Protein AF-A0A934GTM6-F1 (afdb_monomer_lite)

Sequence (140 aa):
MAREWRFPDGTQTNQTAFYISSLPDDAKRLLGATRHHRAIENSCHWVLDVTFAEDASRIRTAFAPHNMALLRRIALNLLNRDLSKDSLRQERYQAAIDDTFYFNSFNPFDAIALSSKLSNPIEGTETWYNNILFTRKDII

Secondary structur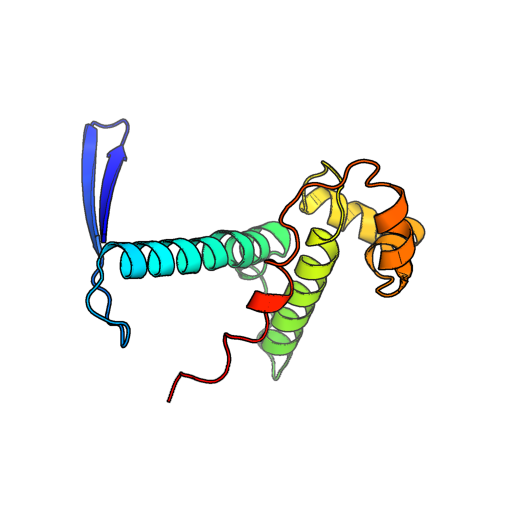e (DSSP, 8-state):
-EEEEE-TTS-EEEEE-----SS-S-HHHHHHHHHHHHHHIIIIIHHHHHHS-TTT----STTHHHHHHHHHHHHHHHHTT---SS-HHHHHHHHHH-HHHHHHHH-TTTHHHHHTS--S--TTGGGSSTTSSSSSSS--

pLDDT: mean 73.22, std 21.13, range [27.88, 93.75]

Structure (mmCIF, N/CA/C/O backbone):
data_AF-A0A934GTM6-F1
#
_entry.id   AF-A0A934GTM6-F1
#
loop_
_atom_site.group_PDB
_atom_site.id
_atom_site.type_symbol
_atom_site.label_atom_id
_atom_site.label_alt_id
_atom_site.label_comp_id
_atom_site.label_asym_id
_atom_site.label_entity_id
_atom_site.label_seq_id
_atom_site.pdbx_PDB_ins_code
_atom_site.Cartn_x
_atom_site.Cartn_y
_atom_site.Cartn_z
_atom_site.occupancy
_atom_site.B_iso_or_equiv
_atom_site.auth_seq_id
_atom_site.auth_comp_id
_atom_site.auth_asym_id
_atom_site.auth_atom_id
_atom_site.pdbx_PDB_model_num
ATOM 1 N N . MET A 1 1 ? -19.460 -1.011 12.299 1.00 70.88 1 MET A N 1
ATOM 2 C CA . MET A 1 1 ? -18.461 0.043 12.630 1.00 70.88 1 MET A CA 1
ATOM 3 C C . MET A 1 1 ? -19.052 1.389 12.244 1.00 70.88 1 MET A C 1
ATOM 5 O O . MET A 1 1 ? -19.464 1.510 11.098 1.00 70.88 1 MET A O 1
ATOM 9 N N . ALA A 1 2 ? -19.104 2.355 13.161 1.00 79.00 2 ALA A N 1
ATOM 10 C CA . ALA A 1 2 ? -19.550 3.720 12.871 1.00 79.00 2 ALA A CA 1
ATOM 11 C C . ALA A 1 2 ? -18.343 4.662 12.752 1.00 79.00 2 ALA A C 1
ATOM 13 O O . ALA A 1 2 ? -17.332 4.456 13.429 1.00 79.00 2 ALA A O 1
ATOM 14 N N . ARG A 1 3 ? -18.432 5.650 11.861 1.00 77.19 3 ARG A N 1
ATOM 15 C CA . ARG A 1 3 ? -17.415 6.684 11.641 1.00 77.19 3 ARG A CA 1
ATOM 16 C C . ARG A 1 3 ? -18.094 8.033 11.516 1.00 77.19 3 ARG A C 1
ATOM 18 O O . ARG A 1 3 ? -19.103 8.124 10.824 1.00 77.19 3 ARG A O 1
ATOM 25 N N . GLU A 1 4 ? -17.498 9.041 12.129 1.00 86.25 4 GLU A N 1
ATOM 26 C CA . GLU A 1 4 ? -17.927 10.433 12.044 1.00 86.25 4 GLU A CA 1
ATOM 27 C C . GLU A 1 4 ? -16.788 11.242 11.419 1.00 86.25 4 GLU A C 1
ATOM 29 O O . GLU A 1 4 ? -15.637 11.130 11.847 1.00 86.25 4 GLU A O 1
ATOM 34 N N . TRP A 1 5 ? -17.107 12.042 10.406 1.00 80.19 5 TRP A N 1
ATOM 35 C CA . TRP A 1 5 ? -16.202 13.043 9.845 1.00 80.19 5 TRP A CA 1
ATOM 36 C C . TRP A 1 5 ? -16.762 14.432 10.131 1.00 80.19 5 TRP A C 1
ATOM 38 O O . TRP A 1 5 ? -17.945 14.678 9.886 1.00 80.19 5 TRP A O 1
ATOM 48 N N . ARG A 1 6 ? -15.903 15.335 10.614 1.00 86.06 6 ARG A N 1
ATOM 49 C CA . ARG A 1 6 ? -16.199 16.763 10.786 1.00 86.06 6 ARG A CA 1
ATOM 50 C C . ARG A 1 6 ? -15.383 17.571 9.796 1.00 86.06 6 ARG A C 1
ATOM 52 O O . ARG A 1 6 ? -14.155 17.490 9.810 1.00 86.06 6 ARG A O 1
ATOM 59 N N . PHE A 1 7 ? -16.066 18.347 8.969 1.00 88.88 7 PHE A N 1
ATOM 60 C CA . PHE A 1 7 ? -15.434 19.251 8.021 1.00 88.88 7 PHE A CA 1
ATOM 61 C C . PHE A 1 7 ? -15.285 20.661 8.623 1.00 88.88 7 PHE A C 1
ATOM 63 O O . PHE A 1 7 ? -16.040 21.028 9.529 1.00 88.88 7 PHE A O 1
ATOM 70 N N . PRO A 1 8 ? -14.318 21.470 8.146 1.00 86.62 8 PRO A N 1
ATOM 71 C CA . PRO A 1 8 ? -14.099 22.832 8.646 1.00 86.62 8 PRO A CA 1
ATOM 72 C C . PRO A 1 8 ? -15.291 23.781 8.455 1.00 86.62 8 PRO A C 1
ATOM 74 O O . PRO A 1 8 ? -15.404 24.768 9.172 1.00 86.62 8 PRO A O 1
ATOM 77 N N . ASP A 1 9 ? -16.180 23.479 7.509 1.00 90.50 9 ASP A N 1
ATOM 78 C CA . ASP A 1 9 ? -17.417 24.223 7.242 1.00 90.50 9 ASP A CA 1
ATOM 79 C C . ASP A 1 9 ? -18.556 23.897 8.231 1.00 90.50 9 ASP A C 1
ATOM 81 O O . ASP A 1 9 ? -19.660 24.425 8.112 1.00 90.50 9 ASP A O 1
ATOM 85 N N . GLY A 1 10 ? -18.298 23.030 9.216 1.00 87.00 10 GLY A N 1
ATOM 86 C CA . GLY A 1 10 ? -19.266 22.606 10.223 1.00 87.00 10 GLY A CA 1
ATOM 87 C C . GLY A 1 10 ? -20.147 21.431 9.795 1.00 87.00 10 GLY A C 1
ATOM 88 O O . GLY A 1 10 ? -20.934 20.948 10.612 1.00 87.00 10 GLY A O 1
ATOM 89 N N . THR A 1 11 ? -20.014 20.925 8.564 1.00 89.31 11 THR A N 1
ATOM 90 C CA . THR A 1 11 ? -20.763 19.741 8.132 1.00 89.31 11 THR A CA 1
ATOM 91 C C . THR A 1 11 ? -20.245 18.473 8.812 1.00 89.31 11 THR A C 1
ATOM 93 O O . THR A 1 11 ? -19.045 18.278 9.037 1.00 89.31 11 THR A O 1
ATOM 96 N N . GLN A 1 12 ? -21.184 17.592 9.165 1.00 89.50 12 GLN A N 1
ATOM 97 C CA . GLN A 1 12 ? -20.911 16.286 9.757 1.00 89.50 12 GLN A CA 1
ATOM 98 C C . GLN A 1 12 ? -21.458 15.188 8.861 1.00 89.50 12 GLN A C 1
ATOM 100 O O . GLN A 1 12 ? -22.598 15.256 8.404 1.00 89.50 12 GLN A O 1
ATOM 105 N N . THR A 1 13 ? -20.653 14.151 8.642 1.00 88.06 13 THR A N 1
ATOM 106 C CA . THR A 1 13 ? -21.106 12.948 7.940 1.00 88.06 13 THR A CA 1
ATOM 107 C C . THR A 1 13 ? -20.874 11.722 8.803 1.00 88.06 13 THR A C 1
ATOM 109 O O . THR A 1 13 ? -19.790 11.520 9.350 1.00 88.06 13 THR A O 1
ATOM 112 N N . ASN A 1 14 ? -21.916 10.899 8.910 1.00 88.56 14 ASN A N 1
ATOM 113 C CA . ASN A 1 14 ? -21.882 9.638 9.631 1.00 88.56 14 ASN A CA 1
ATOM 114 C C . ASN A 1 14 ? -21.943 8.485 8.635 1.00 88.56 14 ASN A C 1
ATOM 116 O O . ASN A 1 14 ? -22.799 8.455 7.753 1.00 88.56 14 ASN A O 1
ATOM 120 N N . GLN A 1 15 ? -21.037 7.525 8.789 1.00 84.94 15 GLN A N 1
ATOM 121 C CA . GLN A 1 15 ? -21.014 6.303 7.996 1.00 84.94 15 GLN A CA 1
ATOM 122 C C . GLN A 1 15 ? -21.131 5.087 8.905 1.00 84.94 15 GLN A C 1
ATOM 124 O O . GLN A 1 15 ? -20.330 4.900 9.825 1.00 84.94 1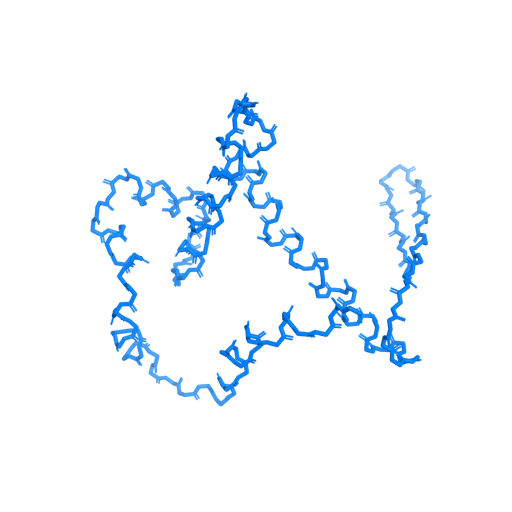5 GLN A O 1
ATOM 129 N N . THR A 1 16 ? -22.090 4.223 8.587 1.00 86.44 16 THR A N 1
ATOM 130 C CA . THR A 1 16 ? -22.269 2.927 9.241 1.00 86.44 16 THR A CA 1
ATOM 131 C C . THR A 1 16 ? -21.921 1.829 8.251 1.00 86.44 16 THR A C 1
ATOM 133 O O . THR A 1 16 ? -22.542 1.712 7.201 1.00 86.44 16 THR A O 1
ATOM 136 N N . ALA A 1 17 ? -20.920 1.020 8.594 1.00 83.31 17 ALA A N 1
ATOM 137 C CA . ALA A 1 17 ? -20.531 -0.154 7.823 1.00 83.31 17 ALA A CA 1
ATOM 138 C C . ALA A 1 17 ? -20.997 -1.434 8.531 1.00 83.31 17 ALA A C 1
ATOM 140 O O . ALA A 1 17 ? -20.692 -1.630 9.720 1.00 83.31 17 ALA A O 1
ATOM 141 N N . PHE A 1 18 ? -21.698 -2.286 7.781 1.00 85.62 18 PHE A N 1
ATOM 142 C CA . PHE A 1 18 ? -22.137 -3.624 8.177 1.00 85.62 18 PHE A CA 1
ATOM 143 C C . PHE A 1 18 ? -21.130 -4.668 7.689 1.00 85.62 18 PHE A C 1
ATOM 145 O O . PHE A 1 18 ? -20.548 -4.513 6.618 1.00 85.62 18 PHE A O 1
ATOM 152 N N . TYR A 1 19 ? -20.916 -5.714 8.485 1.00 82.69 19 TYR A N 1
ATOM 153 C CA . TYR A 1 19 ? -19.954 -6.776 8.194 1.00 82.69 19 TYR A CA 1
ATOM 154 C C . TYR A 1 19 ? -20.624 -8.128 8.404 1.00 82.69 19 TYR A C 1
ATOM 156 O O . TYR A 1 19 ? -21.398 -8.291 9.345 1.00 82.69 19 TYR A O 1
ATOM 164 N N . ILE A 1 20 ? -20.299 -9.082 7.537 1.00 90.00 20 ILE A N 1
ATOM 165 C CA . ILE A 1 20 ? -20.703 -10.481 7.657 1.00 90.00 20 ILE A CA 1
ATOM 166 C C . ILE A 1 20 ? -19.434 -11.270 7.964 1.00 90.00 20 ILE A C 1
ATOM 168 O O . ILE A 1 20 ? -18.408 -11.072 7.312 1.00 90.00 20 ILE A O 1
ATOM 172 N N . SER A 1 21 ? -19.477 -12.125 8.982 1.00 87.19 21 SER A N 1
ATOM 173 C CA . SER A 1 21 ? -18.339 -12.947 9.380 1.00 87.19 21 SER A CA 1
ATOM 174 C C . SER A 1 21 ? -18.812 -14.326 9.811 1.00 87.19 21 SER A C 1
ATOM 176 O O . SER A 1 21 ? -19.881 -14.455 10.399 1.00 87.19 21 SER A O 1
ATOM 178 N N . SER A 1 22 ? -17.993 -15.337 9.532 1.00 92.38 22 SER A N 1
ATOM 179 C CA . SER A 1 22 ? -18.122 -16.685 10.089 1.00 92.38 22 SER A CA 1
ATOM 180 C C . SER A 1 22 ? -17.503 -16.810 11.487 1.00 92.38 22 SER A C 1
ATOM 182 O O . SER A 1 22 ? -17.603 -17.862 12.113 1.00 92.38 22 SER A O 1
ATOM 184 N N . LEU A 1 23 ? -16.836 -15.760 11.982 1.00 89.44 23 LEU A N 1
ATOM 185 C CA . LEU A 1 23 ? -16.274 -15.745 13.326 1.00 89.44 23 LEU A CA 1
ATOM 186 C C . LEU A 1 23 ? -17.390 -15.725 14.385 1.00 89.44 23 LEU A C 1
ATOM 188 O O . LEU A 1 23 ? -18.458 -15.165 14.129 1.00 89.44 23 LEU A O 1
ATOM 192 N N . PRO A 1 24 ? -17.124 -16.263 15.591 1.00 90.12 24 PRO A N 1
ATOM 193 C CA . PRO A 1 24 ? -18.020 -16.106 16.733 1.00 90.12 24 PRO A CA 1
ATOM 194 C C . PRO A 1 24 ? -18.361 -14.635 17.000 1.00 90.12 24 PRO A C 1
ATOM 196 O O . PRO A 1 24 ? -17.582 -13.737 16.664 1.00 90.12 24 PRO A O 1
ATOM 199 N N . ASP A 1 25 ? -19.491 -14.398 17.659 1.00 86.06 25 ASP A N 1
ATOM 200 C CA . ASP A 1 25 ? -20.113 -13.097 17.943 1.00 86.06 25 ASP A CA 1
ATOM 201 C C . ASP A 1 25 ? -19.370 -12.235 18.990 1.00 86.06 25 ASP A C 1
ATOM 203 O O . ASP A 1 25 ? -19.959 -11.443 19.725 1.00 86.06 25 ASP A O 1
ATOM 207 N N . ASP A 1 26 ? -18.039 -12.309 19.012 1.00 91.31 26 ASP A N 1
ATOM 208 C CA . ASP A 1 26 ? -17.183 -11.451 19.824 1.00 91.31 26 ASP A CA 1
ATOM 209 C C . ASP A 1 26 ? -16.911 -10.116 19.115 1.00 91.31 26 ASP A C 1
ATOM 211 O O . ASP A 1 26 ? -16.075 -9.993 18.209 1.00 91.31 26 ASP A O 1
ATOM 215 N N . ALA A 1 27 ? -17.584 -9.072 19.597 1.00 88.31 27 ALA A N 1
ATOM 216 C CA . ALA A 1 27 ? -17.457 -7.715 19.083 1.00 88.31 27 ALA A CA 1
ATOM 217 C C . ALA A 1 27 ? -16.010 -7.180 19.082 1.00 88.31 27 ALA A C 1
ATOM 219 O O . ALA A 1 27 ? -15.631 -6.464 18.149 1.00 88.31 27 ALA A O 1
ATOM 220 N N . LYS A 1 28 ? -15.180 -7.509 20.086 1.00 89.56 28 LYS A N 1
ATOM 221 C CA . LYS A 1 28 ? -13.787 -7.023 20.149 1.00 89.56 28 LYS A CA 1
ATOM 222 C C . LYS A 1 28 ? -12.940 -7.684 19.072 1.00 89.56 28 LYS A C 1
ATOM 224 O O . LYS A 1 28 ? -12.196 -6.996 18.368 1.00 89.56 28 LYS A O 1
ATOM 229 N N . ARG A 1 29 ? -13.089 -8.999 18.911 1.00 89.19 29 ARG A N 1
ATOM 230 C CA . ARG A 1 29 ? -12.379 -9.774 17.889 1.00 89.19 29 ARG A CA 1
ATOM 231 C C . ARG A 1 29 ? -12.768 -9.337 16.478 1.00 89.19 29 ARG A C 1
ATOM 233 O O . ARG A 1 29 ? -11.886 -9.081 15.659 1.00 89.19 29 ARG A O 1
ATOM 240 N N . LEU A 1 30 ? -14.064 -9.176 16.213 1.00 89.19 30 LEU A N 1
ATOM 241 C CA . LEU A 1 30 ? -14.581 -8.708 14.922 1.00 89.19 30 LEU A CA 1
ATOM 242 C C . LEU A 1 30 ? -14.086 -7.296 14.580 1.00 89.19 30 LEU A C 1
ATOM 244 O O . LEU A 1 30 ? -13.679 -7.025 13.445 1.00 89.19 30 LEU A O 1
ATOM 248 N N . LEU A 1 31 ? -14.064 -6.393 15.565 1.00 88.81 31 LEU A N 1
ATOM 249 C CA . LEU A 1 31 ? -13.522 -5.048 15.383 1.00 88.81 31 LEU A CA 1
ATOM 250 C C . LEU A 1 31 ? -12.015 -5.080 15.092 1.00 88.81 31 LEU A C 1
ATOM 252 O O . LEU A 1 31 ? -11.555 -4.352 14.210 1.00 88.81 31 LEU A O 1
ATOM 256 N N . GLY A 1 32 ? -11.260 -5.923 15.802 1.00 89.62 32 GLY A N 1
ATOM 257 C CA . GLY A 1 32 ? -9.832 -6.135 15.568 1.00 89.62 32 GLY A CA 1
ATOM 258 C C . GLY A 1 32 ? -9.550 -6.616 14.146 1.00 89.62 32 GLY A C 1
ATOM 259 O O . GLY A 1 32 ? -8.772 -5.985 13.433 1.00 89.62 32 GLY A O 1
ATOM 260 N N . ALA A 1 33 ? -10.257 -7.656 13.698 1.00 88.12 33 ALA A N 1
ATOM 261 C CA . ALA A 1 33 ? -10.147 -8.184 12.339 1.00 88.12 33 ALA A CA 1
ATOM 262 C C . ALA A 1 33 ? -10.471 -7.119 11.278 1.00 88.12 33 ALA A C 1
ATOM 264 O O . ALA A 1 33 ? -9.706 -6.923 10.336 1.00 88.12 33 ALA A O 1
ATOM 265 N N . THR A 1 34 ? -11.554 -6.360 11.472 1.00 86.62 34 THR A N 1
ATOM 266 C CA . THR A 1 34 ? -11.959 -5.276 10.561 1.00 86.62 34 THR A CA 1
ATOM 267 C C . THR A 1 34 ? -10.891 -4.184 10.453 1.00 86.62 34 THR A C 1
ATOM 269 O O . THR A 1 34 ? -10.595 -3.689 9.363 1.00 86.62 34 THR A O 1
ATOM 272 N N . ARG A 1 35 ? -10.300 -3.783 11.586 1.00 86.25 35 ARG A N 1
AT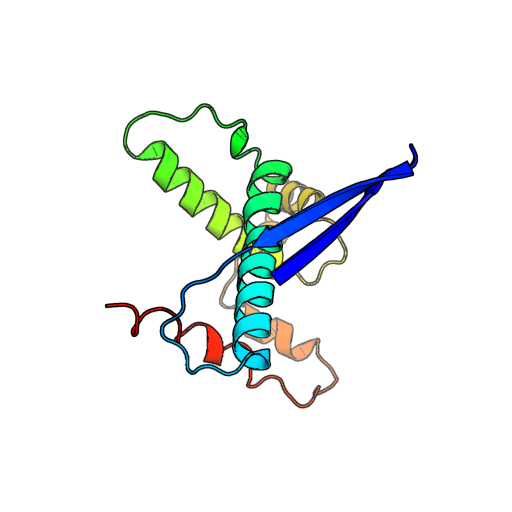OM 273 C CA . ARG A 1 35 ? -9.222 -2.785 11.612 1.00 86.25 35 ARG A CA 1
ATOM 274 C C . ARG A 1 35 ? -7.963 -3.310 10.936 1.00 86.25 35 ARG A C 1
ATOM 276 O O . ARG A 1 35 ? -7.356 -2.573 10.169 1.00 86.25 35 ARG A O 1
ATOM 283 N N . HIS A 1 36 ? -7.604 -4.565 11.187 1.00 85.75 36 HIS A N 1
ATOM 284 C CA . HIS A 1 36 ? -6.426 -5.187 10.593 1.00 85.75 36 HIS A CA 1
ATOM 285 C C . HIS A 1 36 ? -6.566 -5.323 9.072 1.00 85.75 36 HIS A C 1
ATOM 287 O O . HIS A 1 36 ? -5.657 -4.958 8.336 1.00 85.75 36 HIS A O 1
ATOM 293 N N . HIS A 1 37 ? -7.739 -5.738 8.589 1.00 82.25 37 HIS A N 1
ATOM 294 C CA . HIS A 1 37 ? -8.035 -5.790 7.158 1.00 82.25 37 HIS A CA 1
ATOM 295 C C . HIS A 1 37 ? -7.853 -4.422 6.481 1.00 82.25 37 HIS A C 1
ATOM 297 O O . HIS A 1 37 ? -7.175 -4.310 5.465 1.00 82.25 37 HIS A O 1
ATOM 303 N N . ARG A 1 38 ? -8.372 -3.354 7.097 1.00 79.56 38 ARG A N 1
ATOM 304 C CA . ARG A 1 38 ? -8.183 -1.983 6.598 1.00 79.56 38 ARG A CA 1
ATOM 305 C C . ARG A 1 38 ? -6.746 -1.488 6.696 1.00 79.56 38 ARG A C 1
ATOM 307 O O . ARG A 1 38 ? -6.332 -0.677 5.878 1.00 79.56 38 ARG A O 1
ATOM 314 N N . ALA A 1 39 ? -5.991 -1.944 7.692 1.00 78.75 39 ALA A N 1
ATOM 315 C CA . ALA A 1 39 ? -4.575 -1.624 7.785 1.00 78.75 39 ALA A CA 1
ATOM 316 C C . ALA A 1 39 ? -3.803 -2.208 6.594 1.00 78.75 39 ALA A C 1
ATOM 318 O O . ALA A 1 39 ? -2.963 -1.506 6.047 1.00 78.75 39 ALA A O 1
ATOM 319 N N . ILE A 1 40 ? -4.136 -3.430 6.157 1.00 75.00 40 ILE A N 1
ATOM 320 C CA . ILE A 1 40 ? -3.560 -4.054 4.953 1.00 75.00 40 ILE A CA 1
ATOM 321 C C . ILE A 1 40 ? -3.903 -3.241 3.701 1.00 75.00 40 ILE A C 1
ATOM 323 O O . ILE A 1 40 ? -3.031 -2.974 2.879 1.00 75.00 40 ILE A O 1
ATOM 327 N N . GLU A 1 41 ? -5.161 -2.828 3.557 1.00 75.00 41 GLU A N 1
ATOM 328 C CA . GLU A 1 41 ? -5.593 -1.994 2.431 1.00 75.00 41 GLU A CA 1
ATOM 329 C C . GLU A 1 41 ? -4.819 -0.668 2.400 1.00 75.00 41 GLU A C 1
ATOM 331 O O . GLU A 1 41 ? -4.220 -0.317 1.388 1.00 75.00 41 GLU A O 1
ATOM 336 N N . ASN A 1 42 ? -4.714 0.020 3.536 1.00 75.44 42 ASN A N 1
ATOM 337 C CA . ASN A 1 42 ? -3.990 1.287 3.617 1.00 75.44 42 ASN A CA 1
ATOM 338 C C . ASN A 1 42 ? -2.475 1.142 3.397 1.00 75.44 42 ASN A C 1
ATOM 340 O O . ASN A 1 42 ? -1.870 2.014 2.780 1.00 75.44 42 ASN A O 1
ATOM 344 N N . SER A 1 43 ? -1.841 0.086 3.915 1.00 73.62 43 SER A N 1
ATOM 345 C CA . SER A 1 43 ? -0.386 -0.092 3.809 1.00 73.62 43 SER A CA 1
ATOM 346 C C . SER A 1 43 ? 0.055 -0.655 2.459 1.00 73.62 43 SER A C 1
ATOM 348 O O . SER A 1 43 ? 1.186 -0.417 2.043 1.00 73.62 43 SER A O 1
ATOM 350 N N . CYS A 1 44 ? -0.820 -1.389 1.767 1.00 78.94 44 CYS A N 1
ATOM 351 C CA . CYS A 1 44 ? -0.515 -1.997 0.478 1.00 78.94 44 CYS A CA 1
ATOM 352 C C . CYS A 1 44 ? -1.107 -1.201 -0.688 1.00 78.94 44 CYS A C 1
ATOM 354 O O . CYS A 1 44 ? -0.346 -0.723 -1.524 1.00 78.94 44 CYS A O 1
ATOM 356 N N . HIS A 1 45 ? -2.432 -1.024 -0.743 1.00 80.81 45 HIS A N 1
ATOM 357 C CA . HIS A 1 45 ? -3.096 -0.439 -1.914 1.00 80.81 45 HIS A CA 1
ATOM 358 C C . HIS A 1 45 ? -2.706 1.016 -2.126 1.00 80.81 45 HIS A C 1
ATOM 360 O O . HIS A 1 45 ? -2.155 1.341 -3.169 1.00 80.81 45 HIS A O 1
ATOM 366 N N . TRP A 1 46 ? -2.857 1.867 -1.108 1.00 84.19 46 TRP A N 1
ATOM 367 C CA . TRP A 1 46 ? -2.530 3.289 -1.262 1.00 84.19 46 TRP A CA 1
ATOM 368 C C . TRP A 1 46 ? -1.071 3.512 -1.690 1.00 84.19 46 TRP A C 1
ATOM 370 O O . TRP A 1 46 ? -0.763 4.379 -2.509 1.00 84.19 46 TRP A O 1
ATOM 380 N N . VAL A 1 47 ? -0.155 2.694 -1.163 1.00 84.69 47 VAL A N 1
ATOM 381 C CA . VAL A 1 47 ? 1.263 2.759 -1.524 1.00 84.69 47 VAL A CA 1
ATOM 382 C C . VAL A 1 47 ? 1.484 2.347 -2.980 1.00 84.69 47 VAL A C 1
ATOM 384 O O . VAL A 1 47 ? 2.286 2.983 -3.668 1.00 84.69 47 VAL A O 1
ATOM 387 N N . LEU A 1 48 ? 0.785 1.324 -3.471 1.00 86.69 48 LEU A N 1
ATOM 388 C CA . LEU A 1 48 ? 0.837 0.915 -4.875 1.00 86.69 48 LEU A CA 1
ATOM 389 C C . LEU A 1 48 ? 0.244 1.990 -5.797 1.00 86.69 48 LEU A C 1
ATOM 391 O O . LEU A 1 48 ? 0.867 2.347 -6.802 1.00 86.69 48 LEU A O 1
ATOM 395 N N . ASP A 1 49 ? -0.884 2.578 -5.412 1.00 85.75 49 ASP A N 1
ATOM 396 C CA . ASP A 1 49 ? -1.577 3.601 -6.193 1.00 85.75 49 ASP A CA 1
ATOM 397 C C . ASP A 1 49 ? -0.710 4.856 -6.346 1.00 85.75 49 ASP A C 1
ATOM 399 O O . ASP A 1 49 ? -0.499 5.343 -7.458 1.00 85.75 49 ASP A O 1
ATOM 403 N N . VAL A 1 50 ? -0.121 5.342 -5.248 1.00 85.56 50 VAL A N 1
ATOM 404 C CA . VAL A 1 50 ? 0.632 6.607 -5.232 1.00 85.56 50 VAL A CA 1
ATOM 405 C C . VAL A 1 50 ? 2.100 6.422 -5.602 1.00 85.56 50 VAL A C 1
ATOM 407 O O . VAL A 1 50 ? 2.643 7.175 -6.411 1.00 85.56 50 VAL A O 1
ATOM 410 N N . THR A 1 51 ? 2.776 5.428 -5.023 1.00 86.38 51 THR A N 1
ATOM 411 C CA . THR A 1 51 ? 4.214 5.240 -5.259 1.00 86.38 51 THR A CA 1
ATOM 412 C C . THR A 1 51 ? 4.422 4.591 -6.616 1.00 86.38 51 THR A C 1
ATOM 414 O O . THR A 1 51 ? 5.205 5.102 -7.414 1.00 86.38 51 THR A O 1
ATOM 417 N N . PHE A 1 52 ? 3.703 3.508 -6.929 1.00 86.50 52 PHE A N 1
ATOM 418 C CA . PHE A 1 52 ? 3.861 2.741 -8.173 1.00 86.50 52 PHE A CA 1
ATOM 419 C C . PHE A 1 52 ? 2.962 3.200 -9.326 1.00 86.50 52 PHE A C 1
ATOM 421 O O . PHE A 1 52 ? 3.049 2.613 -10.409 1.00 86.50 52 PHE A O 1
ATOM 428 N N . ALA A 1 53 ? 2.174 4.265 -9.126 1.00 88.12 53 ALA A N 1
ATOM 429 C CA . ALA A 1 53 ? 1.273 4.829 -10.129 1.00 88.12 53 ALA A CA 1
ATOM 430 C C . ALA A 1 53 ? 0.356 3.753 -10.739 1.00 88.12 53 ALA A C 1
ATOM 432 O O . ALA A 1 53 ? 0.136 3.722 -11.954 1.00 88.12 53 ALA A O 1
ATOM 433 N N . GLU A 1 54 ? -0.113 2.822 -9.902 1.00 87.88 54 GLU A N 1
ATOM 434 C CA . GLU A 1 54 ? -0.895 1.667 -10.341 1.00 87.88 54 GLU A CA 1
ATOM 435 C C . GLU A 1 54 ? -2.205 2.099 -11.010 1.00 87.88 54 GLU A C 1
ATOM 437 O O . GLU A 1 54 ? -2.446 1.702 -12.152 1.00 87.88 54 GLU A O 1
ATOM 442 N N . ASP A 1 55 ? -2.958 3.008 -10.386 1.00 87.75 55 ASP A N 1
ATOM 443 C CA . ASP A 1 55 ? -4.194 3.584 -10.938 1.00 87.75 55 ASP A CA 1
ATOM 444 C C . ASP A 1 55 ? -3.987 4.307 -12.276 1.00 87.75 55 ASP A C 1
ATOM 446 O O . ASP A 1 55 ? -4.837 4.278 -13.170 1.00 87.75 55 ASP A O 1
ATOM 450 N N . ALA A 1 56 ? -2.831 4.951 -12.448 1.00 89.56 56 ALA A N 1
ATOM 451 C CA . ALA A 1 56 ? -2.488 5.652 -13.683 1.00 89.56 56 ALA A CA 1
ATOM 452 C C . ALA A 1 56 ? -1.987 4.703 -14.790 1.00 89.56 56 ALA A C 1
ATOM 454 O O . ALA A 1 56 ? -1.793 5.128 -15.937 1.00 89.56 56 ALA A O 1
ATOM 455 N N . SER A 1 57 ? -1.762 3.421 -14.480 1.00 90.75 57 SER A N 1
ATOM 456 C CA . SER A 1 57 ? -1.218 2.454 -15.427 1.00 90.75 57 SER A CA 1
ATOM 457 C C . SER A 1 57 ? -2.178 2.217 -16.593 1.00 90.75 57 SER A C 1
ATOM 459 O O . SER A 1 57 ? -3.355 1.903 -16.432 1.00 90.75 57 SER A O 1
ATOM 461 N N . ARG A 1 58 ? -1.663 2.338 -17.824 1.00 93.06 58 ARG A N 1
ATOM 462 C CA . ARG A 1 58 ? -2.459 2.131 -19.047 1.00 93.06 58 ARG A CA 1
ATOM 463 C C . ARG A 1 58 ? -2.429 0.700 -19.583 1.00 93.06 58 ARG A C 1
ATOM 465 O O . ARG A 1 58 ? -3.030 0.432 -20.622 1.00 93.06 58 ARG A O 1
ATOM 472 N N . ILE A 1 59 ? -1.740 -0.200 -18.889 1.00 91.44 59 ILE A N 1
ATOM 473 C CA . ILE A 1 59 ? -1.531 -1.589 -19.298 1.00 91.44 59 ILE A CA 1
ATOM 474 C C . ILE A 1 59 ? -2.871 -2.331 -19.234 1.00 91.44 59 ILE A C 1
ATOM 476 O O . ILE A 1 59 ? -3.448 -2.469 -18.161 1.00 91.44 59 ILE A O 1
ATOM 480 N N . ARG A 1 60 ? -3.382 -2.783 -20.389 1.00 92.12 60 ARG A N 1
ATOM 481 C CA . ARG A 1 60 ? -4.705 -3.435 -20.523 1.00 92.12 60 ARG A CA 1
ATOM 482 C C . ARG A 1 60 ? -4.696 -4.708 -21.377 1.00 92.12 60 ARG A C 1
ATOM 484 O O . ARG A 1 60 ? -5.750 -5.269 -21.652 1.00 92.12 60 ARG A O 1
ATOM 491 N N . THR A 1 61 ? -3.524 -5.166 -21.809 1.00 93.31 61 THR A N 1
ATOM 492 C CA . THR A 1 61 ? -3.405 -6.239 -22.805 1.00 93.31 61 THR A CA 1
ATOM 493 C C . THR A 1 61 ? -3.036 -7.571 -22.156 1.00 93.31 61 THR A C 1
ATOM 495 O O . THR A 1 61 ? -2.052 -7.644 -21.419 1.00 93.31 61 THR A O 1
ATOM 498 N N . ALA A 1 62 ? -3.774 -8.635 -22.492 1.00 93.56 62 ALA A N 1
ATOM 499 C CA . ALA A 1 62 ? -3.493 -10.014 -22.078 1.00 93.56 62 ALA A CA 1
ATOM 500 C C . ALA A 1 62 ? -3.219 -10.142 -20.560 1.00 93.56 62 ALA A C 1
ATOM 502 O O . ALA A 1 62 ? -3.952 -9.586 -19.746 1.00 93.56 62 ALA A O 1
ATOM 503 N N . PHE A 1 63 ? -2.157 -10.855 -20.173 1.00 92.69 63 PHE A N 1
ATOM 504 C CA . PHE A 1 63 ? -1.765 -11.073 -18.774 1.00 92.69 63 PHE A CA 1
ATOM 505 C C . PHE A 1 63 ? -0.915 -9.940 -18.178 1.00 92.69 63 PHE A C 1
ATOM 507 O O . PHE A 1 63 ? -0.523 -10.010 -17.014 1.00 92.69 63 PHE A O 1
ATOM 514 N N . ALA A 1 64 ? -0.626 -8.883 -18.944 1.00 91.88 64 ALA A N 1
ATOM 515 C CA . ALA A 1 64 ? 0.241 -7.802 -18.489 1.00 91.88 64 ALA A CA 1
ATOM 516 C C . ALA A 1 64 ? -0.278 -7.070 -17.230 1.00 91.88 64 ALA A C 1
ATOM 518 O O . ALA A 1 64 ? 0.547 -6.802 -16.357 1.00 91.88 64 ALA A O 1
ATOM 519 N N . PRO A 1 65 ? -1.591 -6.792 -17.054 1.00 91.00 65 PRO A N 1
ATOM 520 C CA . PRO A 1 65 ? -2.091 -6.171 -15.824 1.00 91.00 65 PRO A CA 1
ATOM 521 C C . PRO A 1 65 ? -1.812 -7.026 -14.582 1.00 91.00 65 PRO A C 1
ATOM 523 O O . PRO A 1 65 ? -1.323 -6.518 -13.577 1.00 91.00 65 PRO A O 1
ATOM 526 N N . HIS A 1 66 ? -2.053 -8.338 -14.678 1.00 90.94 66 HIS A N 1
ATOM 527 C CA . HIS A 1 66 ? -1.820 -9.278 -13.581 1.00 90.94 66 HIS A CA 1
ATOM 528 C C . HIS A 1 66 ? -0.330 -9.400 -13.243 1.00 90.94 66 HIS A C 1
ATOM 530 O O . HIS A 1 66 ? 0.055 -9.290 -12.079 1.00 90.94 66 HIS A O 1
ATOM 536 N N . ASN A 1 67 ? 0.513 -9.568 -14.264 1.00 93.75 67 ASN A N 1
ATOM 537 C CA . ASN A 1 67 ? 1.958 -9.677 -14.082 1.00 93.75 67 ASN A CA 1
ATOM 538 C C . ASN A 1 67 ? 2.529 -8.407 -13.444 1.00 93.75 67 ASN A C 1
ATOM 540 O O . ASN A 1 67 ? 3.334 -8.488 -12.521 1.00 93.75 67 ASN A O 1
ATOM 544 N N . MET A 1 68 ? 2.074 -7.233 -13.885 1.00 92.75 68 MET A N 1
ATOM 545 C CA . MET A 1 68 ? 2.515 -5.962 -13.317 1.00 92.75 68 MET A CA 1
ATOM 546 C C . MET A 1 68 ? 2.057 -5.767 -11.875 1.00 92.75 68 MET A C 1
ATOM 548 O O . MET A 1 68 ? 2.859 -5.319 -11.060 1.00 92.75 68 MET A O 1
ATOM 552 N N . ALA A 1 69 ? 0.823 -6.140 -11.532 1.00 90.00 69 ALA A N 1
ATOM 553 C CA . ALA A 1 69 ? 0.354 -6.096 -10.147 1.00 90.00 69 ALA A CA 1
ATOM 554 C C . ALA A 1 69 ? 1.220 -6.984 -9.233 1.00 90.00 69 ALA A C 1
ATOM 556 O O . ALA A 1 69 ? 1.639 -6.567 -8.151 1.00 90.00 69 ALA A O 1
ATOM 557 N N . LEU A 1 70 ? 1.562 -8.192 -9.694 1.00 90.88 70 LEU A N 1
ATOM 558 C CA . LEU A 1 70 ? 2.433 -9.110 -8.962 1.00 90.88 70 LEU A CA 1
ATOM 559 C C . LEU A 1 70 ? 3.849 -8.538 -8.796 1.00 90.88 70 LEU A C 1
ATOM 561 O O . LEU A 1 70 ? 4.376 -8.533 -7.684 1.00 90.88 70 LEU A O 1
ATOM 565 N N . LEU A 1 71 ? 4.439 -8.002 -9.869 1.00 91.19 71 LEU A N 1
ATOM 566 C CA . LEU A 1 71 ? 5.770 -7.389 -9.839 1.00 91.19 71 LEU A CA 1
ATOM 567 C C . LEU A 1 71 ? 5.840 -6.192 -8.887 1.00 91.19 71 LEU A C 1
ATOM 569 O O . LEU A 1 71 ? 6.768 -6.109 -8.083 1.00 91.19 71 LEU A O 1
ATOM 573 N N . ARG A 1 72 ? 4.851 -5.291 -8.922 1.00 91.06 72 ARG A N 1
ATOM 574 C CA . ARG A 1 72 ? 4.792 -4.150 -7.994 1.00 91.06 72 ARG A CA 1
ATOM 575 C C . ARG A 1 72 ? 4.709 -4.614 -6.547 1.00 91.06 72 ARG A C 1
ATOM 577 O O . ARG A 1 72 ? 5.381 -4.050 -5.689 1.00 91.06 72 ARG A O 1
ATOM 584 N N . ARG A 1 73 ? 3.930 -5.664 -6.271 1.00 89.25 73 ARG A N 1
ATOM 585 C CA . ARG A 1 73 ? 3.791 -6.194 -4.911 1.00 89.25 73 ARG A CA 1
ATOM 586 C C . ARG A 1 73 ? 5.069 -6.867 -4.412 1.00 89.25 73 ARG A C 1
ATOM 588 O O . ARG A 1 73 ? 5.419 -6.696 -3.249 1.00 89.25 73 ARG A O 1
ATOM 595 N N . ILE A 1 74 ? 5.796 -7.571 -5.284 1.00 87.88 74 ILE A N 1
ATOM 596 C CA . ILE A 1 74 ? 7.138 -8.086 -4.967 1.00 87.88 74 ILE A CA 1
ATOM 597 C C . ILE A 1 74 ? 8.091 -6.929 -4.657 1.00 87.88 74 ILE A C 1
ATOM 599 O O . ILE A 1 74 ? 8.747 -6.956 -3.621 1.00 87.88 74 ILE A O 1
ATOM 603 N N . ALA A 1 75 ? 8.128 -5.899 -5.505 1.00 87.50 75 ALA A N 1
ATOM 604 C CA . ALA A 1 75 ? 8.988 -4.738 -5.298 1.00 87.50 75 ALA A CA 1
ATOM 605 C C . ALA A 1 75 ? 8.674 -4.012 -3.980 1.00 87.50 75 ALA A C 1
ATOM 607 O O . ALA A 1 75 ? 9.586 -3.705 -3.221 1.00 87.50 75 ALA A O 1
ATOM 608 N N . LEU A 1 76 ? 7.395 -3.798 -3.660 1.00 87.69 76 LEU A N 1
ATOM 609 C CA . LEU A 1 76 ? 6.982 -3.190 -2.394 1.00 87.69 76 LEU A CA 1
ATOM 610 C C . LEU A 1 76 ? 7.428 -4.020 -1.181 1.00 87.69 76 LEU A C 1
ATOM 612 O O . LEU A 1 76 ? 7.942 -3.471 -0.212 1.00 87.69 76 LEU A O 1
ATOM 616 N N . ASN A 1 77 ? 7.269 -5.344 -1.240 1.00 85.44 77 ASN A N 1
ATOM 617 C CA . ASN A 1 77 ? 7.717 -6.228 -0.165 1.00 85.44 77 ASN A CA 1
ATOM 618 C C . ASN A 1 77 ? 9.239 -6.222 0.013 1.00 85.44 77 ASN A C 1
ATOM 620 O O . ASN A 1 77 ? 9.701 -6.447 1.125 1.00 85.44 77 ASN A O 1
ATOM 624 N N . LEU A 1 78 ? 10.007 -6.000 -1.057 1.00 82.62 78 LEU A N 1
ATOM 625 C CA . LEU A 1 78 ? 11.460 -5.857 -0.981 1.00 82.62 78 LEU A CA 1
ATOM 626 C C . LEU A 1 78 ? 11.860 -4.527 -0.339 1.00 82.62 78 LEU A C 1
ATOM 628 O O . LEU A 1 78 ? 12.693 -4.530 0.557 1.00 82.62 78 LEU A O 1
ATOM 632 N N . LEU A 1 79 ? 11.226 -3.422 -0.737 1.00 83.50 79 LEU A N 1
ATOM 633 C CA . LEU A 1 79 ? 11.493 -2.103 -0.152 1.00 83.50 79 LEU A CA 1
ATOM 634 C C . LEU A 1 79 ? 11.147 -2.071 1.344 1.00 83.50 79 LEU A C 1
ATOM 636 O O . LEU A 1 79 ? 11.955 -1.643 2.153 1.00 83.50 79 LEU A O 1
ATOM 640 N N . ASN A 1 80 ? 10.020 -2.670 1.741 1.00 81.25 80 ASN A N 1
ATOM 641 C CA . ASN A 1 80 ? 9.611 -2.764 3.150 1.00 81.25 80 ASN A CA 1
ATOM 642 C C . ASN A 1 80 ? 10.545 -3.609 4.047 1.00 81.25 80 ASN A C 1
ATOM 644 O O . ASN A 1 80 ? 10.293 -3.706 5.248 1.00 81.25 80 ASN A O 1
ATOM 648 N N . ARG A 1 81 ? 11.564 -4.282 3.494 1.00 77.06 81 ARG A N 1
ATOM 649 C CA . ARG A 1 81 ? 12.578 -4.998 4.292 1.00 77.06 81 ARG A CA 1
ATOM 650 C C . ARG A 1 81 ? 13.713 -4.098 4.739 1.00 77.06 81 ARG A C 1
ATOM 652 O O . ARG A 1 81 ? 14.423 -4.476 5.670 1.00 77.06 81 ARG A O 1
ATOM 659 N N . ASP A 1 82 ? 13.913 -2.971 4.067 1.00 71.81 82 ASP A N 1
ATOM 660 C CA . ASP A 1 82 ? 14.940 -2.039 4.482 1.00 71.81 82 ASP A CA 1
ATOM 661 C C . ASP A 1 82 ? 14.532 -1.388 5.813 1.00 71.81 82 ASP A C 1
ATOM 663 O O . ASP A 1 82 ? 13.364 -1.094 6.066 1.00 71.81 82 ASP A O 1
ATOM 667 N N . LEU A 1 83 ? 15.505 -1.219 6.706 1.00 66.19 83 LEU A N 1
ATOM 668 C CA . LEU A 1 83 ? 15.319 -0.568 8.010 1.00 66.19 83 LEU A CA 1
ATOM 669 C C . LEU A 1 83 ? 15.665 0.925 7.934 1.00 66.19 83 LEU A C 1
ATOM 671 O O . LEU A 1 83 ? 15.842 1.589 8.962 1.00 66.19 83 LEU A O 1
ATOM 675 N N . SER A 1 84 ? 15.827 1.434 6.714 1.00 71.44 84 SER A N 1
ATOM 676 C CA . SER A 1 84 ? 16.126 2.825 6.442 1.00 71.44 84 SER A CA 1
ATOM 677 C C . SER A 1 84 ? 14.997 3.732 6.960 1.00 71.44 84 SER A C 1
ATOM 679 O O . SER A 1 84 ? 13.843 3.334 7.117 1.00 71.44 84 SER A O 1
ATOM 681 N N . LYS A 1 85 ? 15.340 4.982 7.282 1.00 74.62 85 LYS A N 1
ATOM 682 C CA . LYS A 1 85 ? 14.351 6.008 7.658 1.00 74.62 85 LYS A CA 1
ATOM 683 C C . LYS A 1 85 ? 13.822 6.766 6.439 1.00 74.62 85 LYS A C 1
ATOM 685 O O . LYS A 1 85 ? 13.081 7.737 6.608 1.00 74.62 85 LYS A O 1
ATOM 690 N N . ASP A 1 86 ? 14.246 6.375 5.243 1.00 81.06 86 ASP A N 1
ATOM 691 C CA . ASP A 1 86 ? 13.882 7.061 4.020 1.00 81.06 86 ASP A CA 1
ATOM 692 C C . ASP A 1 86 ? 12.437 6.740 3.635 1.00 81.06 86 ASP A C 1
ATOM 694 O O . ASP A 1 86 ? 11.834 5.747 4.036 1.00 81.06 86 ASP A O 1
ATOM 698 N N . SER A 1 87 ? 11.837 7.630 2.848 1.00 86.06 87 SER A N 1
ATOM 699 C CA . SER A 1 87 ? 10.519 7.346 2.285 1.00 86.06 87 SER A CA 1
ATOM 700 C C . SER A 1 87 ? 10.612 6.226 1.245 1.00 86.06 87 SER A C 1
ATOM 702 O O . SER A 1 87 ? 11.562 6.192 0.465 1.00 86.06 87 SER A O 1
ATOM 704 N N . LEU A 1 88 ? 9.560 5.412 1.110 1.00 85.25 88 LEU A N 1
ATOM 705 C CA . LEU A 1 88 ? 9.467 4.374 0.067 1.00 85.25 88 LEU A CA 1
ATOM 706 C C . LEU A 1 88 ? 9.738 4.905 -1.353 1.00 85.25 88 LEU A C 1
ATOM 708 O O . LEU A 1 88 ? 10.255 4.198 -2.216 1.00 85.25 88 LEU A O 1
ATOM 712 N N . ARG A 1 89 ? 9.404 6.176 -1.618 1.00 85.69 89 ARG A N 1
ATOM 713 C CA . ARG A 1 89 ? 9.705 6.836 -2.896 1.00 85.69 89 ARG A CA 1
ATOM 714 C C . ARG A 1 89 ? 11.210 7.029 -3.101 1.00 85.69 89 ARG A C 1
ATOM 716 O O . ARG A 1 89 ? 11.680 6.872 -4.226 1.00 85.69 89 ARG A O 1
ATOM 723 N N . GLN A 1 90 ? 11.924 7.401 -2.044 1.00 86.44 90 GLN A N 1
ATOM 724 C CA . GLN A 1 90 ? 13.368 7.618 -2.048 1.00 86.44 90 GLN A CA 1
ATOM 725 C C . GLN A 1 90 ? 14.120 6.290 -2.091 1.00 86.44 90 GLN A C 1
ATOM 727 O O . GLN A 1 90 ? 14.997 6.150 -2.933 1.00 86.44 90 GLN A O 1
ATOM 732 N N . GLU A 1 91 ? 13.717 5.298 -1.299 1.00 85.25 91 GLU A N 1
ATOM 733 C CA . GLU A 1 91 ? 14.302 3.951 -1.352 1.00 85.25 91 GLU A CA 1
ATOM 734 C C . GLU A 1 91 ? 14.175 3.345 -2.748 1.00 85.25 91 GLU A C 1
ATOM 736 O O . GLU A 1 91 ? 15.144 2.843 -3.311 1.00 85.25 91 GLU A O 1
ATOM 741 N N . ARG A 1 92 ? 13.003 3.480 -3.379 1.00 87.44 92 ARG A N 1
ATOM 742 C CA . ARG A 1 92 ? 12.819 3.032 -4.761 1.00 87.44 92 ARG A CA 1
ATOM 743 C C . ARG A 1 92 ? 13.727 3.766 -5.750 1.00 87.44 92 ARG A C 1
ATOM 745 O O . ARG A 1 92 ? 14.161 3.168 -6.728 1.00 87.44 92 ARG A O 1
ATOM 752 N N . TYR A 1 93 ? 13.963 5.061 -5.542 1.00 87.94 93 TYR A N 1
ATOM 753 C CA . TYR A 1 93 ? 14.857 5.849 -6.392 1.00 87.94 93 TYR A CA 1
ATOM 754 C C . TYR A 1 93 ? 16.318 5.421 -6.211 1.00 87.94 93 TYR A C 1
ATOM 756 O O . TYR A 1 93 ? 17.016 5.249 -7.205 1.00 87.94 93 TYR A O 1
ATOM 764 N N . GLN A 1 94 ? 16.753 5.172 -4.971 1.00 84.94 94 GLN A N 1
ATOM 765 C CA . GLN A 1 94 ? 18.087 4.643 -4.674 1.00 84.94 94 GLN A CA 1
ATOM 766 C C . GLN A 1 94 ? 18.282 3.256 -5.287 1.00 84.94 94 GLN A C 1
ATOM 768 O O . GLN A 1 94 ? 19.242 3.046 -6.016 1.00 84.94 94 GLN A O 1
ATOM 773 N N . ALA A 1 95 ? 17.310 2.355 -5.122 1.00 84.25 95 ALA A N 1
ATOM 774 C CA . ALA A 1 95 ? 17.328 1.027 -5.734 1.00 84.25 95 ALA A CA 1
ATOM 775 C C . ALA A 1 95 ? 17.341 1.042 -7.273 1.00 84.25 95 ALA A C 1
ATOM 777 O O . ALA A 1 95 ? 17.643 0.022 -7.883 1.00 84.25 95 ALA A O 1
ATOM 778 N N . ALA A 1 96 ? 16.995 2.165 -7.910 1.00 84.88 96 ALA A N 1
ATOM 779 C CA . ALA A 1 96 ? 17.063 2.324 -9.361 1.00 84.88 96 ALA A CA 1
ATOM 780 C C . ALA A 1 96 ? 18.405 2.893 -9.858 1.00 84.88 96 ALA A C 1
ATOM 782 O O . ALA A 1 96 ? 18.657 2.856 -11.060 1.00 84.88 96 ALA A O 1
ATOM 783 N N . ILE A 1 97 ? 19.224 3.466 -8.969 1.00 85.19 97 ILE A N 1
ATOM 784 C CA . ILE A 1 97 ? 20.473 4.167 -9.316 1.00 85.19 97 ILE A CA 1
ATOM 785 C C . ILE A 1 97 ? 21.700 3.442 -8.771 1.00 85.19 97 ILE A C 1
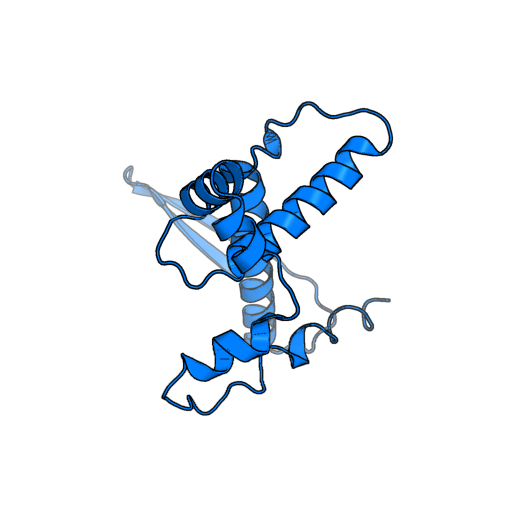ATOM 787 O O . ILE A 1 97 ? 22.749 3.465 -9.410 1.00 85.19 97 ILE A O 1
ATOM 791 N N . ASP A 1 98 ? 21.577 2.818 -7.603 1.00 81.25 98 ASP A N 1
ATOM 792 C CA . ASP A 1 98 ? 22.661 2.130 -6.921 1.00 81.25 98 ASP A CA 1
ATOM 793 C C . ASP A 1 98 ? 22.400 0.620 -6.883 1.00 81.25 98 ASP A C 1
ATOM 795 O O . ASP A 1 98 ? 21.600 0.112 -6.089 1.00 81.25 98 ASP A O 1
ATOM 799 N N . ASP A 1 99 ? 23.125 -0.104 -7.736 1.00 77.19 99 ASP A N 1
ATOM 800 C CA . ASP A 1 99 ? 23.090 -1.564 -7.783 1.00 77.19 99 ASP A CA 1
ATOM 801 C C . ASP A 1 99 ? 23.506 -2.178 -6.439 1.00 77.19 99 ASP A C 1
ATOM 803 O O . ASP A 1 99 ? 22.971 -3.211 -6.045 1.00 77.19 99 ASP A O 1
ATOM 807 N N . THR A 1 100 ? 24.424 -1.552 -5.692 1.00 73.94 100 THR A N 1
ATOM 808 C CA . THR A 1 100 ? 24.872 -2.080 -4.394 1.00 73.94 100 THR A CA 1
ATOM 809 C C . THR A 1 100 ? 23.782 -1.976 -3.334 1.00 73.94 100 THR A C 1
ATOM 811 O O . THR A 1 100 ? 23.569 -2.926 -2.576 1.00 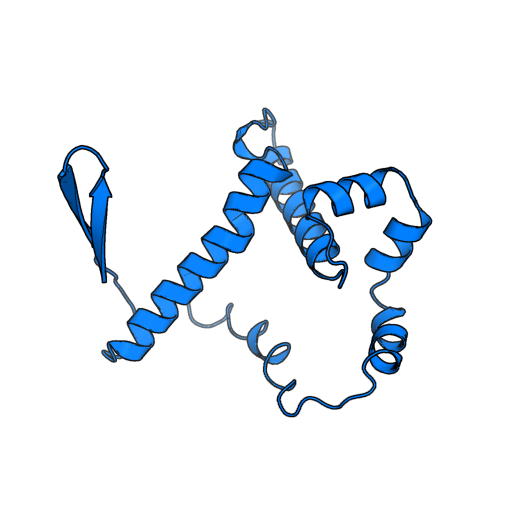73.94 100 THR A O 1
ATOM 814 N N . PHE A 1 101 ? 23.032 -0.872 -3.327 1.00 71.69 101 PHE A N 1
ATOM 815 C CA . PHE A 1 101 ? 21.834 -0.725 -2.506 1.00 71.69 101 PHE A CA 1
ATOM 816 C C . PHE A 1 101 ? 20.782 -1.772 -2.895 1.00 71.69 101 PHE A C 1
ATOM 818 O O . PHE A 1 101 ? 20.296 -2.501 -2.032 1.00 71.69 101 PHE A O 1
ATOM 825 N N . TYR A 1 102 ? 20.511 -1.936 -4.196 1.00 70.31 102 TYR A N 1
ATOM 826 C CA . TYR A 1 102 ? 19.589 -2.956 -4.700 1.00 70.31 102 TYR A CA 1
ATOM 827 C C . TYR A 1 102 ? 19.978 -4.374 -4.256 1.00 70.31 102 TYR A C 1
ATOM 829 O O . TYR A 1 102 ? 19.131 -5.104 -3.744 1.00 70.31 102 TYR A O 1
ATOM 837 N N . PHE A 1 103 ? 21.248 -4.769 -4.405 1.00 69.06 103 PHE A N 1
A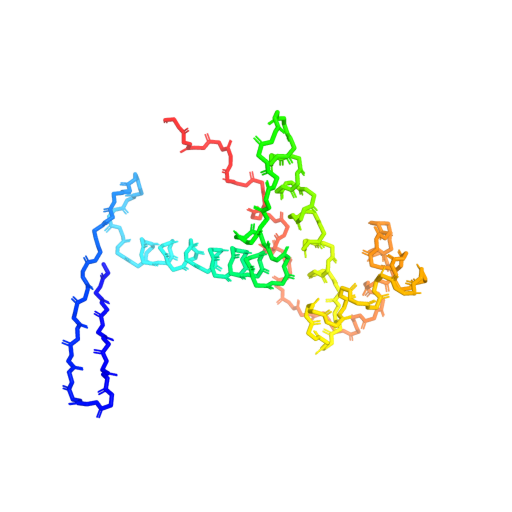TOM 838 C CA . PHE A 1 103 ? 21.721 -6.101 -4.016 1.00 69.06 103 PHE A CA 1
ATOM 839 C C . PHE A 1 103 ? 21.575 -6.354 -2.511 1.00 69.06 103 PHE A C 1
ATOM 841 O O . PHE A 1 103 ? 21.128 -7.436 -2.129 1.00 69.06 103 PHE A O 1
ATOM 848 N N . ASN A 1 104 ? 21.868 -5.359 -1.671 1.00 69.75 104 ASN A N 1
ATOM 849 C CA . ASN A 1 104 ? 21.708 -5.471 -0.219 1.00 69.75 104 ASN A CA 1
ATOM 850 C C . ASN A 1 104 ? 20.234 -5.619 0.196 1.00 69.75 104 ASN A C 1
ATOM 852 O O . ASN A 1 104 ? 19.928 -6.401 1.094 1.00 69.75 104 ASN A O 1
ATOM 856 N N . SER A 1 105 ? 19.308 -4.918 -0.467 1.00 66.25 105 SER A N 1
ATOM 857 C CA . SER A 1 105 ? 17.866 -5.071 -0.217 1.00 66.25 105 SER A CA 1
ATOM 858 C C . SER A 1 105 ? 17.291 -6.364 -0.823 1.00 66.25 105 SER A C 1
ATOM 860 O O . SER A 1 105 ? 16.278 -6.887 -0.349 1.00 66.25 105 SER A O 1
ATOM 862 N N . PHE A 1 106 ? 17.906 -6.882 -1.892 1.00 64.75 106 PHE A N 1
ATOM 863 C CA . PHE A 1 106 ? 17.412 -8.031 -2.653 1.00 64.75 106 PHE A CA 1
ATOM 864 C C . PHE A 1 106 ? 17.870 -9.378 -2.093 1.00 64.75 106 PHE A C 1
ATOM 866 O O . PHE A 1 106 ? 17.133 -10.351 -2.244 1.00 64.75 106 PHE A O 1
ATOM 873 N N . ASN A 1 107 ? 19.043 -9.464 -1.456 1.00 63.41 107 ASN A N 1
ATOM 874 C CA . ASN A 1 107 ? 19.635 -10.743 -1.070 1.00 63.41 107 ASN A CA 1
ATOM 875 C C . ASN A 1 107 ? 18.853 -11.421 0.078 1.00 63.41 107 ASN A C 1
ATOM 877 O O . ASN A 1 107 ? 18.968 -11.023 1.240 1.00 63.41 107 ASN A O 1
ATOM 881 N N . PRO A 1 108 ? 18.070 -12.484 -0.196 1.00 53.06 108 PRO A N 1
ATOM 882 C CA . PRO A 1 108 ? 17.255 -13.132 0.829 1.00 53.06 108 PRO A CA 1
ATOM 883 C C . PRO A 1 108 ? 18.100 -13.955 1.816 1.00 53.06 108 PRO A C 1
ATOM 885 O O . PRO A 1 108 ? 17.571 -14.413 2.828 1.00 53.06 108 PRO A O 1
ATOM 888 N N . PHE A 1 109 ? 19.393 -14.151 1.531 1.00 51.00 109 PHE A N 1
ATOM 889 C CA . PHE A 1 109 ? 20.324 -14.924 2.354 1.00 51.00 109 PHE A CA 1
ATOM 890 C C . PHE A 1 109 ? 21.109 -14.066 3.363 1.00 51.00 109 PHE A C 1
ATOM 892 O O . PHE A 1 109 ? 21.674 -14.616 4.308 1.00 51.00 109 PHE A O 1
ATOM 899 N N . ASP A 1 110 ? 21.067 -12.732 3.250 1.00 53.22 110 ASP A N 1
ATOM 900 C CA . ASP A 1 110 ? 21.777 -11.811 4.158 1.00 53.22 110 ASP A CA 1
ATOM 901 C C . ASP A 1 110 ? 21.037 -11.552 5.484 1.00 53.22 110 ASP A C 1
ATOM 903 O O . ASP A 1 110 ? 21.506 -10.796 6.337 1.00 53.22 110 ASP A O 1
ATOM 907 N N . ALA A 1 111 ? 19.922 -12.248 5.736 1.00 45.00 111 ALA A N 1
ATOM 908 C CA . ALA A 1 111 ? 19.209 -12.209 7.018 1.00 45.00 111 ALA A CA 1
ATOM 909 C C . ALA A 1 111 ? 20.111 -12.557 8.227 1.00 45.00 111 ALA A C 1
ATOM 911 O O . ALA A 1 111 ? 19.853 -12.108 9.345 1.00 45.00 111 ALA A O 1
ATOM 912 N N . ILE A 1 112 ? 21.210 -13.290 8.006 1.00 43.00 112 ILE A N 1
ATOM 913 C CA . ILE A 1 112 ? 22.222 -13.601 9.030 1.00 43.00 112 ILE A CA 1
ATOM 914 C C . ILE A 1 112 ? 23.036 -12.350 9.424 1.00 43.00 112 ILE A C 1
ATOM 916 O O . ILE A 1 112 ? 23.383 -12.187 10.594 1.00 43.00 112 ILE A O 1
ATOM 920 N N . ALA A 1 113 ? 23.284 -11.416 8.499 1.00 43.88 113 ALA A N 1
ATOM 921 C CA . ALA A 1 113 ? 24.012 -10.171 8.770 1.00 43.88 113 ALA A CA 1
ATOM 922 C C . ALA A 1 113 ? 23.153 -9.102 9.480 1.00 43.88 113 ALA A C 1
ATOM 924 O O . ALA A 1 113 ? 23.688 -8.205 10.132 1.00 43.88 113 ALA A O 1
ATOM 925 N N . LEU A 1 114 ? 21.822 -9.207 9.403 1.00 41.78 114 LEU A N 1
ATOM 926 C CA . LEU A 1 114 ? 20.876 -8.331 10.112 1.00 41.78 114 LEU A CA 1
ATOM 927 C C . LEU A 1 114 ? 20.716 -8.697 11.599 1.00 41.78 114 LEU A C 1
ATOM 929 O O . LEU A 1 114 ? 20.496 -7.813 12.426 1.00 41.78 114 LEU A O 1
ATOM 933 N N . SER A 1 115 ? 20.906 -9.971 11.966 1.00 38.97 115 SER A N 1
ATOM 934 C CA . SER A 1 115 ? 20.856 -10.430 13.364 1.00 38.97 115 SER A CA 1
ATOM 935 C C . SER A 1 115 ? 22.002 -9.885 14.224 1.00 38.97 115 SER A C 1
ATOM 937 O O . SER A 1 115 ? 21.831 -9.744 15.432 1.00 38.97 115 SER A O 1
ATOM 939 N N . SER A 1 116 ? 23.163 -9.574 13.640 1.00 38.41 116 SER A N 1
ATOM 940 C CA . SER A 1 116 ? 24.336 -9.094 14.388 1.00 38.41 116 SER A CA 1
ATOM 941 C C . SER A 1 116 ? 24.291 -7.594 14.705 1.00 38.41 116 SER A C 1
ATOM 943 O O . SER A 1 116 ? 25.016 -7.135 15.585 1.00 38.41 116 SER A O 1
ATOM 945 N N . LYS A 1 117 ? 23.419 -6.827 14.031 1.00 41.06 117 LYS A N 1
ATOM 946 C CA . LYS A 1 117 ? 23.195 -5.391 14.288 1.00 41.06 117 LYS A CA 1
ATOM 947 C C . LYS A 1 117 ? 22.084 -5.112 15.308 1.00 41.06 117 LYS A C 1
ATOM 949 O O . LYS A 1 117 ? 21.957 -3.980 15.768 1.00 41.06 117 LYS A O 1
ATOM 954 N N . LEU A 1 118 ? 21.311 -6.125 15.702 1.00 39.91 118 LEU A N 1
ATOM 955 C CA . LEU A 1 118 ? 20.336 -6.043 16.791 1.00 39.91 118 LEU A CA 1
ATOM 956 C C . LEU A 1 118 ? 21.015 -6.426 18.113 1.00 39.91 118 LEU A C 1
ATOM 958 O O . LEU A 1 118 ? 20.827 -7.518 18.636 1.00 39.91 118 LEU A O 1
ATOM 962 N N . SER A 1 119 ? 21.819 -5.522 18.674 1.00 39.12 119 SER A N 1
ATOM 963 C CA . SER A 1 119 ? 22.520 -5.746 19.947 1.00 39.12 119 SER A CA 1
ATOM 964 C C . SER A 1 119 ? 21.622 -5.638 21.190 1.00 39.12 119 SER A C 1
ATOM 966 O O . SER A 1 119 ? 22.123 -5.290 22.251 1.00 39.12 119 SER A O 1
ATOM 968 N N . ASN A 1 120 ? 20.316 -5.900 21.086 1.00 32.84 120 ASN A N 1
ATOM 969 C CA . ASN A 1 120 ? 19.412 -6.004 22.233 1.00 32.84 120 ASN A CA 1
ATOM 970 C C . ASN A 1 120 ? 18.289 -7.006 21.910 1.00 32.84 120 ASN A C 1
ATOM 972 O O . ASN A 1 120 ? 17.538 -6.770 20.959 1.00 32.84 120 ASN A O 1
ATOM 976 N N . PRO A 1 121 ? 18.141 -8.104 22.674 1.00 33.00 121 PRO A N 1
ATOM 977 C CA . PRO A 1 121 ? 17.016 -9.010 22.510 1.00 33.00 121 PRO A CA 1
ATOM 978 C C . PRO A 1 121 ? 15.754 -8.299 23.007 1.00 33.00 121 PRO A C 1
ATOM 980 O O . PRO A 1 121 ? 15.576 -8.084 24.202 1.00 33.00 121 PRO A O 1
ATOM 983 N N . ILE A 1 122 ? 14.879 -7.895 22.087 1.00 38.84 122 ILE A N 1
ATOM 984 C CA . ILE A 1 122 ? 13.513 -7.510 22.442 1.00 38.84 122 ILE A CA 1
ATOM 985 C C . ILE A 1 122 ? 12.741 -8.820 22.591 1.00 38.84 122 ILE A C 1
ATOM 987 O O . ILE A 1 122 ? 12.498 -9.517 21.604 1.00 38.84 122 ILE A O 1
ATOM 991 N N . GLU A 1 123 ? 12.403 -9.180 23.828 1.00 34.06 123 GLU A N 1
ATOM 992 C CA . GLU A 1 123 ? 11.484 -10.278 24.129 1.00 34.06 123 GLU A CA 1
ATOM 993 C C . GLU A 1 123 ? 10.198 -10.121 23.291 1.00 34.06 123 GLU A C 1
ATOM 995 O O . GLU A 1 123 ? 9.525 -9.093 23.368 1.00 34.06 123 GLU A O 1
ATOM 1000 N N . GLY A 1 124 ? 9.861 -11.122 22.463 1.00 40.09 124 GLY A N 1
ATOM 1001 C CA . GLY A 1 124 ? 8.559 -11.189 21.772 1.00 40.09 124 GLY A CA 1
ATOM 1002 C C . GLY A 1 124 ? 8.554 -11.424 20.253 1.00 40.09 124 GLY A C 1
ATOM 1003 O O . GLY A 1 124 ? 7.487 -11.355 19.637 1.00 40.09 124 GLY A O 1
ATOM 1004 N N . THR A 1 125 ? 9.687 -11.728 19.613 1.00 35.62 125 THR A N 1
ATOM 1005 C CA . THR A 1 125 ? 9.774 -11.879 18.142 1.00 35.62 125 THR A CA 1
ATOM 1006 C C . THR A 1 125 ? 9.213 -13.189 17.563 1.00 35.62 125 THR A C 1
ATOM 1008 O O . THR A 1 125 ? 9.217 -13.360 16.345 1.00 35.62 125 THR A O 1
ATOM 1011 N N . GLU A 1 126 ? 8.616 -14.075 18.367 1.00 32.34 126 GLU A N 1
ATOM 1012 C CA . GLU A 1 126 ? 7.974 -15.311 17.870 1.00 32.34 126 GLU A CA 1
ATOM 1013 C C . GLU A 1 126 ? 6.622 -15.099 17.145 1.00 32.34 126 GLU A C 1
ATOM 1015 O O . GLU A 1 126 ? 5.986 -16.052 16.690 1.00 32.34 126 GLU A O 1
ATOM 1020 N N . THR A 1 127 ? 6.158 -13.856 16.987 1.00 38.84 127 THR A N 1
ATOM 1021 C CA . THR A 1 127 ? 4.785 -13.563 16.528 1.00 38.84 127 THR A CA 1
ATOM 1022 C C . THR A 1 127 ? 4.646 -13.160 15.053 1.00 38.84 127 THR A C 1
ATOM 1024 O O . THR A 1 127 ? 3.534 -13.193 14.521 1.00 38.84 127 THR A O 1
ATOM 1027 N N . TRP A 1 128 ? 5.739 -12.837 14.350 1.00 33.50 128 TRP A N 1
ATOM 1028 C CA . TRP A 1 128 ? 5.658 -12.306 12.977 1.00 33.50 128 TRP A CA 1
ATOM 1029 C C . TRP A 1 128 ? 5.805 -13.365 11.877 1.00 33.50 128 TRP A C 1
ATOM 1031 O O . TRP A 1 128 ? 5.077 -13.311 10.887 1.00 33.50 128 TRP A O 1
ATOM 1041 N N . TYR A 1 129 ? 6.651 -14.384 12.064 1.00 30.94 129 TYR A N 1
ATOM 1042 C CA . TYR A 1 129 ? 6.792 -15.466 11.076 1.00 30.94 129 TYR A CA 1
ATOM 1043 C C . TYR A 1 129 ? 5.641 -16.488 11.118 1.00 30.94 129 TYR A C 1
ATOM 1045 O O . TYR A 1 129 ? 5.303 -17.073 10.091 1.00 30.94 129 TYR A O 1
ATOM 1053 N N . ASN A 1 130 ? 4.959 -16.638 12.259 1.00 27.88 130 ASN A N 1
ATOM 1054 C CA . ASN A 1 130 ? 3.871 -17.610 12.427 1.00 27.88 130 ASN A CA 1
ATOM 1055 C C . ASN A 1 130 ? 2.505 -17.153 11.869 1.00 27.88 130 ASN A C 1
ATOM 1057 O O . ASN A 1 130 ? 1.610 -17.979 11.705 1.00 27.88 130 ASN A O 1
ATOM 1061 N N . ASN A 1 131 ? 2.330 -15.873 11.511 1.00 29.44 131 ASN A N 1
ATOM 1062 C CA . ASN A 1 131 ? 1.055 -15.352 10.987 1.00 29.44 131 ASN A CA 1
ATOM 1063 C C . ASN A 1 131 ? 0.931 -15.367 9.451 1.00 29.44 131 ASN A C 1
ATOM 1065 O O . ASN A 1 131 ? -0.163 -15.171 8.924 1.00 29.44 131 ASN A O 1
ATOM 1069 N N . ILE A 1 132 ? 2.012 -15.640 8.712 1.00 35.19 132 ILE A N 1
ATOM 1070 C CA . ILE A 1 132 ? 1.979 -15.680 7.235 1.00 35.19 132 ILE A CA 1
ATOM 1071 C C . ILE A 1 132 ? 1.466 -17.033 6.701 1.00 35.19 132 ILE A C 1
ATOM 1073 O O . ILE A 1 132 ? 1.010 -17.112 5.562 1.00 35.19 132 ILE A O 1
ATOM 1077 N N . LEU A 1 133 ? 1.437 -18.087 7.525 1.00 29.83 133 LEU A N 1
ATOM 1078 C CA . LEU A 1 133 ? 0.960 -19.417 7.119 1.00 29.83 133 LEU A CA 1
ATOM 1079 C C . LEU A 1 133 ? -0.510 -19.714 7.478 1.00 29.83 133 LEU A C 1
ATOM 1081 O O . LEU A 1 133 ? -1.003 -20.781 7.120 1.00 29.83 133 LEU A O 1
ATOM 1085 N N . PHE A 1 134 ? -1.241 -18.789 8.118 1.00 32.12 134 PHE A N 1
ATOM 1086 C CA . PHE A 1 134 ? -2.606 -19.055 8.610 1.00 32.12 134 PHE A CA 1
ATOM 1087 C C . PHE A 1 134 ? -3.755 -18.507 7.741 1.00 32.12 134 PHE A C 1
ATOM 1089 O O . PHE A 1 134 ? -4.919 -18.756 8.031 1.00 32.12 134 PHE A O 1
ATOM 1096 N N . THR A 1 135 ? -3.485 -17.786 6.650 1.00 35.00 135 THR A N 1
ATOM 1097 C CA . THR A 1 135 ? -4.541 -17.068 5.899 1.00 35.00 135 THR A CA 1
ATOM 1098 C C . THR A 1 135 ? -5.059 -17.783 4.648 1.00 35.00 135 THR A C 1
ATOM 1100 O O . THR A 1 135 ? -5.786 -17.177 3.862 1.00 35.00 135 THR A O 1
ATOM 1103 N N . ARG A 1 136 ? -4.738 -19.069 4.436 1.00 31.16 136 ARG A N 1
ATOM 1104 C CA . ARG A 1 136 ? -5.147 -19.779 3.206 1.00 31.16 136 ARG A CA 1
ATOM 1105 C C . ARG A 1 136 ? -5.764 -21.171 3.377 1.00 31.16 136 ARG A C 1
ATOM 1107 O O . ARG A 1 136 ? -5.682 -21.956 2.434 1.00 31.16 136 ARG A O 1
ATOM 1114 N N . LYS A 1 137 ? -6.386 -21.489 4.521 1.00 30.69 137 LYS A N 1
ATOM 1115 C CA . LYS A 1 137 ? -7.120 -22.766 4.666 1.00 30.69 137 LYS A CA 1
ATOM 1116 C C . LYS A 1 137 ? -8.589 -22.725 5.091 1.00 30.69 137 LYS A C 1
ATOM 1118 O O . LYS A 1 137 ? -9.256 -23.712 4.818 1.00 30.69 137 LYS A O 1
ATOM 1123 N N . ASP A 1 138 ? -9.136 -21.613 5.581 1.00 31.31 138 ASP A N 1
ATOM 1124 C CA . ASP A 1 138 ? -10.486 -21.653 6.184 1.00 31.31 138 ASP A CA 1
ATOM 1125 C C . ASP A 1 138 ? -11.517 -20.732 5.505 1.00 31.31 138 ASP A C 1
ATOM 1127 O O . ASP A 1 138 ? -12.375 -20.146 6.160 1.00 31.31 138 ASP A O 1
ATOM 1131 N N . ILE A 1 139 ? -11.443 -20.587 4.178 1.00 32.00 139 ILE A N 1
ATOM 1132 C CA . ILE A 1 139 ? -12.516 -19.959 3.388 1.00 32.00 139 ILE A CA 1
ATOM 1133 C C . ILE A 1 139 ? -12.945 -20.930 2.285 1.00 32.00 139 ILE A C 1
ATOM 1135 O O . ILE A 1 139 ? -12.513 -20.811 1.138 1.00 32.00 139 ILE A O 1
ATOM 1139 N N . ILE A 1 140 ? -13.765 -21.907 2.679 1.00 37.19 140 ILE A N 1
ATOM 1140 C CA . ILE A 1 140 ? -14.836 -22.536 1.889 1.00 37.19 140 ILE A CA 1
ATOM 1141 C C . ILE A 1 140 ? -16.028 -22.676 2.833 1.00 37.19 140 ILE A C 1
ATOM 1143 O O . ILE A 1 140 ? -15.798 -23.129 3.977 1.00 37.19 140 ILE A O 1
#

Foldseek 3Di:
DKDWDADPVRDIDIDDDDDDDPDPPDPVVVVVVVVVVVVCCVLQVVCCCPQVVLVVDPDDDDCVNVVVSVVSNVLSVLLVVDPDPDDSNVLVVCCVPPVVSVCVSPDPPCVVVVVVVCPDDDPDPPPPVVPVPPPPDPDD

Radius of gyration: 19.95 Å; chains: 1; bounding box: 47×47×47 Å